Protein AF-A0A1S8BGN6-F1 (afdb_monomer)

InterPro domains:
  IPR013328 6-phosphogluconate dehydrogenase, domain 2 [G3DSA:1.10.1040.10] (36-107)
  IPR051265 HIBADH-related NP60 subfamily [PTHR43580] (2-101)

Solvent-accessible surface area (backbone atoms only — not comparable to full-atom values): 6176 Å² total; per-residue (Å²): 93,51,93,71,20,61,32,75,42,67,44,38,31,54,65,74,59,48,65,67,47,47,72,72,33,48,81,53,33,14,70,43,74,48,78,58,48,61,54,49,63,47,30,58,50,51,51,51,54,52,51,50,53,52,52,55,50,50,51,55,44,51,53,50,38,55,49,22,48,78,72,65,68,31,52,66,58,50,34,54,49,40,27,75,75,68,30,69,71,56,20,56,53,38,50,44,50,57,71,74,34,75,67,63,75,81,61,79,71,79,117

Secondary structure (DSSP, 8-state):
-TTTT-EEEEE-S-HHHHHHHGGGTBTTTEEEEEE--S-THHHHHHHHHHHHHHHHHHHHHHHHHHHHHHHTS-HHHHHHHHHHHH-HHHHHHHHHHHHHTT--TTSTT--

Structure (mmCIF, N/CA/C/O backbone):
data_AF-A0A1S8BGN6-F1
#
_entry.id   AF-A0A1S8BGN6-F1
#
loop_
_atom_site.group_PDB
_atom_site.id
_atom_site.type_symbol
_atom_site.label_atom_id
_atom_site.label_alt_id
_atom_site.label_comp_id
_atom_site.label_asym_id
_atom_site.label_entity_id
_atom_site.label_seq_id
_atom_site.pdbx_PDB_ins_code
_atom_site.Cartn_x
_atom_site.Cartn_y
_atom_site.Cartn_z
_atom_site.occupancy
_atom_site.B_iso_or_equiv
_atom_site.auth_seq_id
_atom_site.auth_comp_id
_atom_site.auth_asym_id
_atom_site.auth_atom_id
_atom_site.pdbx_PDB_model_num
ATOM 1 N N . MET A 1 1 ? -0.197 -12.551 -1.292 1.00 77.81 1 MET A N 1
ATOM 2 C CA . MET A 1 1 ? -0.048 -11.326 -2.116 1.00 77.81 1 MET A CA 1
ATOM 3 C C . MET A 1 1 ? 0.845 -11.548 -3.333 1.00 77.81 1 MET A C 1
ATOM 5 O O . MET A 1 1 ? 0.339 -11.384 -4.432 1.00 77.81 1 MET A O 1
ATOM 9 N N . ALA A 1 2 ? 2.110 -11.964 -3.168 1.00 85.25 2 ALA A N 1
ATOM 10 C CA . ALA A 1 2 ? 3.039 -12.207 -4.286 1.00 85.25 2 ALA A CA 1
ATOM 11 C C . ALA A 1 2 ? 2.588 -13.332 -5.231 1.00 85.25 2 ALA A C 1
ATOM 13 O O . ALA A 1 2 ? 2.350 -13.080 -6.402 1.00 85.25 2 ALA A O 1
ATOM 14 N N . ALA A 1 3 ? 2.345 -14.535 -4.697 1.00 90.44 3 ALA A N 1
ATOM 15 C CA . ALA A 1 3 ? 1.823 -15.667 -5.474 1.00 90.44 3 ALA A CA 1
ATOM 16 C C . ALA A 1 3 ? 0.430 -15.415 -6.088 1.00 90.44 3 ALA A C 1
ATOM 18 O O . ALA A 1 3 ? 0.003 -16.144 -6.970 1.00 90.44 3 ALA A O 1
ATOM 19 N N . ALA A 1 4 ? -0.282 -14.387 -5.614 1.00 90.31 4 ALA A N 1
ATOM 20 C CA . ALA A 1 4 ? -1.580 -13.984 -6.147 1.00 90.31 4 ALA A CA 1
ATOM 21 C C . ALA A 1 4 ? -1.467 -12.893 -7.231 1.00 90.31 4 ALA A C 1
ATOM 23 O O . ALA A 1 4 ? -2.492 -12.351 -7.632 1.00 90.31 4 ALA A O 1
ATOM 24 N N . GLY A 1 5 ? -0.251 -12.500 -7.631 1.00 91.25 5 GLY A N 1
ATOM 25 C CA . GLY A 1 5 ? -0.028 -11.474 -8.651 1.00 91.25 5 GLY A CA 1
ATOM 26 C C . GLY A 1 5 ? -0.426 -10.056 -8.228 1.00 91.25 5 GLY A C 1
ATOM 27 O O . GLY A 1 5 ? -0.652 -9.204 -9.075 1.00 91.25 5 GLY A O 1
ATOM 28 N N . LYS A 1 6 ? -0.579 -9.771 -6.925 1.00 93.12 6 LYS A N 1
ATOM 29 C CA . LYS A 1 6 ? -1.203 -8.515 -6.450 1.00 93.12 6 LYS A CA 1
ATOM 30 C C . LYS A 1 6 ? -0.221 -7.404 -6.069 1.00 93.12 6 LYS A C 1
ATOM 32 O O . LYS A 1 6 ? -0.660 -6.362 -5.584 1.00 93.12 6 LYS A O 1
ATOM 37 N N . LEU A 1 7 ? 1.087 -7.602 -6.231 1.00 94.69 7 LEU A N 1
ATOM 38 C CA . LEU A 1 7 ? 2.075 -6.613 -5.788 1.00 94.69 7 LEU A CA 1
ATOM 39 C C . LEU A 1 7 ? 2.094 -5.371 -6.685 1.00 94.69 7 LEU A C 1
ATOM 41 O O . LEU A 1 7 ? 1.766 -5.429 -7.866 1.00 94.69 7 LEU A O 1
ATOM 45 N N . ILE A 1 8 ? 2.522 -4.244 -6.126 1.00 95.38 8 ILE A N 1
ATOM 46 C CA . ILE A 1 8 ? 2.900 -3.060 -6.901 1.00 95.38 8 ILE A CA 1
ATOM 47 C C . ILE A 1 8 ? 4.420 -2.961 -6.832 1.00 95.38 8 ILE A C 1
ATOM 49 O O . ILE A 1 8 ? 4.984 -2.956 -5.736 1.00 95.38 8 ILE A O 1
ATOM 53 N N . PHE A 1 9 ? 5.077 -2.901 -7.985 1.00 96.56 9 PHE A N 1
ATOM 54 C CA . PHE A 1 9 ? 6.531 -2.804 -8.076 1.00 96.56 9 PHE A CA 1
ATOM 55 C C . PHE A 1 9 ? 6.961 -1.368 -8.362 1.00 96.56 9 PHE A C 1
ATOM 57 O O . PHE A 1 9 ? 6.433 -0.733 -9.265 1.00 96.56 9 PHE A O 1
ATOM 64 N N . ALA A 1 10 ? 7.946 -0.867 -7.621 1.00 97.00 10 ALA A N 1
ATOM 65 C CA . ALA A 1 10 ? 8.607 0.404 -7.898 1.00 97.00 10 ALA A CA 1
ATOM 66 C C . ALA A 1 10 ? 9.909 0.130 -8.656 1.00 97.00 10 ALA A C 1
ATOM 68 O O . ALA A 1 10 ? 10.854 -0.409 -8.077 1.00 97.00 10 ALA A O 1
ATOM 69 N N . MET A 1 11 ? 9.968 0.467 -9.941 1.00 97.38 11 MET A N 1
ATOM 70 C CA . MET A 1 11 ? 11.104 0.132 -10.803 1.00 97.38 11 MET A CA 1
ATOM 71 C C . MET A 1 11 ? 11.822 1.393 -11.278 1.00 97.38 11 MET A C 1
ATOM 73 O O . MET A 1 11 ? 11.185 2.361 -11.680 1.00 97.38 11 MET A O 1
ATOM 77 N N . ALA A 1 12 ? 13.152 1.371 -11.212 1.00 97.81 12 ALA A N 1
ATOM 78 C CA . ALA A 1 12 ? 14.027 2.448 -11.657 1.00 97.81 12 ALA A CA 1
ATOM 79 C C . ALA A 1 12 ? 15.318 1.853 -12.235 1.00 97.81 12 ALA A C 1
ATOM 81 O O . ALA A 1 12 ? 15.829 0.870 -11.694 1.00 97.81 12 ALA A O 1
ATOM 82 N N . GLY A 1 13 ? 15.845 2.439 -13.306 1.00 97.06 13 GLY A N 1
ATOM 83 C CA . GLY A 1 13 ? 17.081 2.018 -13.965 1.00 97.06 13 GLY A CA 1
ATOM 84 C C . GLY A 1 13 ? 17.046 2.167 -15.488 1.00 97.06 13 GLY A C 1
ATOM 85 O O . GLY A 1 13 ? 16.078 2.710 -16.021 1.00 97.06 13 GLY A O 1
ATOM 86 N N . PRO A 1 14 ? 18.083 1.660 -16.185 1.00 97.12 14 PRO A N 1
ATOM 87 C CA . PRO A 1 14 ? 18.207 1.745 -17.635 1.00 97.12 14 PRO A CA 1
ATOM 88 C C . PRO A 1 14 ? 16.967 1.264 -18.381 1.00 97.12 14 PRO A C 1
ATOM 90 O O . PRO A 1 14 ? 16.582 0.100 -18.250 1.00 97.12 14 PRO A O 1
ATOM 93 N N . SER A 1 15 ? 16.386 2.122 -19.221 1.00 95.38 15 SER A N 1
ATOM 94 C CA . SER A 1 15 ? 15.184 1.813 -20.007 1.00 95.38 15 SER A CA 1
ATOM 95 C C . SER A 1 15 ? 15.267 0.484 -20.776 1.00 95.38 15 SER A C 1
ATOM 97 O O . SER A 1 15 ? 14.304 -0.286 -20.708 1.00 95.38 15 SER A O 1
ATOM 99 N N . PRO A 1 16 ? 16.392 0.127 -21.442 1.00 96.06 16 PRO A N 1
ATOM 100 C CA . PRO A 1 16 ? 16.513 -1.172 -22.107 1.00 96.06 16 PRO A CA 1
ATOM 101 C C . PRO A 1 16 ? 16.420 -2.351 -21.131 1.00 96.06 16 PRO A C 1
ATOM 103 O O . PRO A 1 16 ? 15.784 -3.355 -21.434 1.00 96.06 16 PRO A O 1
ATOM 106 N N . ALA A 1 17 ? 17.005 -2.224 -19.937 1.00 95.62 17 ALA A N 1
ATOM 107 C CA . ALA A 1 17 ? 16.941 -3.263 -18.913 1.00 95.62 17 ALA A CA 1
ATOM 108 C C . ALA A 1 17 ? 15.526 -3.379 -18.324 1.00 95.62 17 ALA A C 1
ATOM 110 O O . ALA A 1 17 ? 15.007 -4.483 -18.169 1.00 95.62 17 ALA A O 1
ATOM 111 N N . LEU A 1 18 ? 14.862 -2.249 -18.054 1.00 95.94 18 LEU A N 1
ATOM 112 C CA . LEU A 1 18 ? 13.482 -2.246 -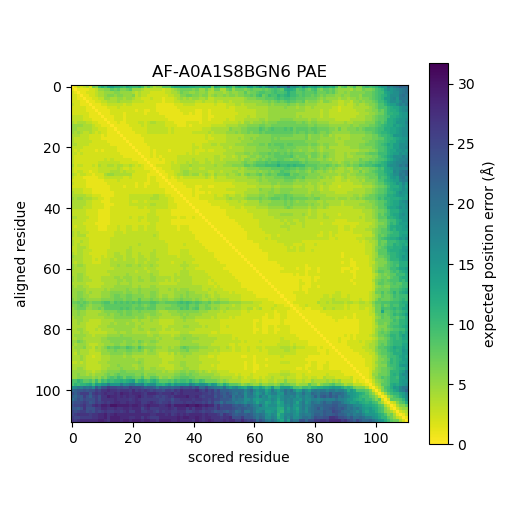17.569 1.00 95.94 18 LEU A CA 1
ATOM 113 C C . LEU A 1 18 ? 12.520 -2.866 -18.588 1.00 95.94 18 LEU A C 1
ATOM 115 O O . LEU A 1 18 ? 11.634 -3.617 -18.189 1.00 95.94 18 LEU A O 1
ATOM 119 N N . ALA A 1 19 ? 12.705 -2.612 -19.886 1.00 95.75 19 ALA A N 1
ATOM 120 C CA . ALA A 1 19 ? 11.889 -3.218 -20.939 1.00 95.75 19 ALA A CA 1
ATOM 121 C C . ALA A 1 19 ? 11.985 -4.753 -20.943 1.00 95.75 19 ALA A C 1
ATOM 123 O O . ALA A 1 19 ? 10.977 -5.425 -21.144 1.00 95.75 19 ALA A O 1
ATOM 124 N N . VAL A 1 20 ? 13.171 -5.300 -20.657 1.00 96.94 20 VAL A N 1
ATOM 125 C CA . VAL A 1 20 ? 13.383 -6.750 -20.538 1.00 96.94 20 VAL A CA 1
ATOM 126 C C . VAL A 1 20 ? 12.747 -7.312 -19.265 1.00 96.94 20 VAL A C 1
ATOM 128 O O . VAL A 1 20 ? 12.188 -8.400 -19.306 1.00 96.94 20 VAL A O 1
ATOM 131 N N . VAL A 1 21 ? 12.804 -6.596 -18.137 1.00 95.56 21 VAL A N 1
ATOM 132 C CA . VAL A 1 21 ? 12.321 -7.110 -16.839 1.00 95.56 21 VAL A CA 1
ATOM 133 C C . VAL A 1 21 ? 10.803 -6.972 -16.664 1.00 95.56 21 VAL A C 1
ATOM 135 O O . VAL A 1 21 ? 10.188 -7.844 -16.053 1.00 95.56 21 VAL A O 1
ATOM 138 N N . LYS A 1 22 ? 10.177 -5.914 -17.203 1.00 95.44 22 LYS A N 1
ATOM 139 C CA . LYS A 1 22 ? 8.733 -5.625 -17.046 1.00 95.44 22 LYS A CA 1
ATOM 140 C C . LYS A 1 22 ? 7.816 -6.842 -17.314 1.00 95.44 22 LYS A C 1
ATOM 142 O O . LYS A 1 22 ? 6.949 -7.087 -16.471 1.00 95.44 22 LYS A O 1
ATOM 147 N N . PRO A 1 23 ? 8.005 -7.639 -18.389 1.00 95.44 23 PRO A N 1
ATOM 148 C CA . PRO A 1 23 ? 7.169 -8.811 -18.679 1.00 95.44 23 PRO A CA 1
ATOM 149 C C . PRO A 1 23 ? 7.276 -9.949 -17.657 1.00 95.44 23 PRO A C 1
ATOM 151 O O . PRO A 1 23 ? 6.355 -10.743 -17.534 1.00 95.44 23 PRO A O 1
ATOM 154 N N . PHE A 1 24 ? 8.381 -10.040 -16.913 1.00 95.06 24 PHE A N 1
ATOM 155 C CA . PHE A 1 24 ? 8.552 -11.056 -15.865 1.00 95.06 24 PHE A CA 1
ATOM 156 C C . PHE A 1 24 ? 7.922 -10.643 -14.528 1.00 95.06 24 PHE A C 1
ATOM 158 O O . PHE A 1 24 ? 7.905 -11.424 -13.577 1.00 95.06 24 PHE A O 1
ATOM 165 N N . VAL A 1 25 ? 7.443 -9.401 -14.434 1.00 94.62 25 VAL A N 1
ATOM 166 C CA . VAL A 1 25 ? 6.879 -8.821 -13.213 1.00 94.62 25 VAL A CA 1
ATOM 167 C C . VAL A 1 25 ? 5.367 -8.680 -13.335 1.00 94.62 25 VAL A C 1
ATOM 169 O O . VAL A 1 25 ? 4.646 -9.180 -12.465 1.00 94.62 25 VAL A O 1
ATOM 172 N N . LEU A 1 26 ? 4.904 -7.997 -14.390 1.00 94.38 26 LEU A N 1
ATOM 173 C CA . LEU A 1 26 ? 3.478 -7.792 -14.654 1.00 94.38 26 LEU A CA 1
ATOM 174 C C . LEU A 1 26 ? 2.793 -9.132 -14.905 1.00 94.38 26 LEU A C 1
ATOM 176 O O . LEU A 1 26 ? 3.331 -9.980 -15.606 1.00 94.38 26 LEU A O 1
ATOM 180 N N . ASP A 1 27 ? 1.633 -9.319 -14.284 1.00 90.00 27 ASP A N 1
ATOM 181 C CA . ASP A 1 27 ? 0.792 -10.519 -14.370 1.00 90.00 27 ASP A CA 1
ATOM 182 C C . ASP A 1 27 ? 1.445 -11.823 -13.866 1.00 90.00 27 ASP A C 1
ATOM 184 O O . ASP A 1 27 ? 0.814 -12.878 -13.877 1.00 90.00 27 ASP A O 1
ATOM 188 N N . VAL A 1 28 ? 2.674 -11.754 -13.337 1.00 94.50 28 VAL A N 1
ATOM 189 C CA . VAL A 1 28 ? 3.357 -12.870 -12.660 1.00 94.50 28 VAL A CA 1
ATOM 190 C C . VAL A 1 28 ? 3.288 -12.689 -11.144 1.00 94.50 28 VAL A C 1
ATOM 192 O O . VAL A 1 28 ? 2.657 -13.466 -10.432 1.00 94.50 28 VAL A O 1
ATOM 195 N N . MET A 1 29 ? 3.929 -11.637 -10.631 1.00 95.12 29 MET A N 1
ATOM 196 C CA . MET A 1 29 ? 3.932 -11.303 -9.198 1.00 95.12 29 MET A CA 1
ATOM 197 C C . MET A 1 29 ? 3.248 -9.966 -8.916 1.00 95.12 29 MET A C 1
ATOM 199 O O . MET A 1 29 ? 2.754 -9.739 -7.805 1.00 95.12 29 MET A O 1
ATOM 203 N N . GLY A 1 30 ? 3.254 -9.065 -9.899 1.00 93.69 30 GLY A N 1
ATOM 204 C CA . GLY A 1 30 ? 2.767 -7.705 -9.772 1.00 93.69 30 GLY A CA 1
ATOM 205 C C . GLY A 1 30 ? 1.532 -7.439 -10.620 1.00 93.69 30 GLY A C 1
ATOM 206 O O . GLY A 1 30 ? 1.460 -7.843 -11.773 1.00 93.69 30 GLY A O 1
ATOM 207 N N . ARG A 1 31 ? 0.605 -6.665 -10.061 1.00 95.94 31 ARG A N 1
ATOM 208 C CA . ARG A 1 31 ? -0.551 -6.114 -10.780 1.00 95.94 31 ARG A CA 1
ATOM 209 C C . ARG A 1 31 ? -0.241 -4.782 -11.459 1.00 95.94 31 ARG A C 1
ATOM 211 O O . ARG A 1 31 ? -1.048 -4.280 -12.227 1.00 95.94 31 ARG A O 1
ATOM 218 N N . SER A 1 32 ? 0.856 -4.129 -11.068 1.00 96.38 32 SER A N 1
ATOM 219 C CA . SER A 1 32 ? 1.219 -2.795 -11.547 1.00 96.38 32 SER A CA 1
ATOM 220 C C . SER A 1 32 ? 2.698 -2.497 -11.304 1.00 96.38 32 SER A C 1
ATOM 222 O O . SER A 1 32 ? 3.299 -3.001 -10.347 1.00 96.38 32 SER A O 1
ATOM 224 N N . ILE A 1 33 ? 3.262 -1.647 -12.162 1.00 96.62 33 ILE A N 1
ATOM 225 C CA . ILE A 1 33 ? 4.613 -1.102 -12.055 1.00 96.62 33 ILE A CA 1
ATOM 226 C C . ILE A 1 33 ? 4.522 0.423 -12.002 1.00 96.62 33 ILE A C 1
ATOM 228 O O . ILE A 1 33 ? 3.923 1.050 -12.872 1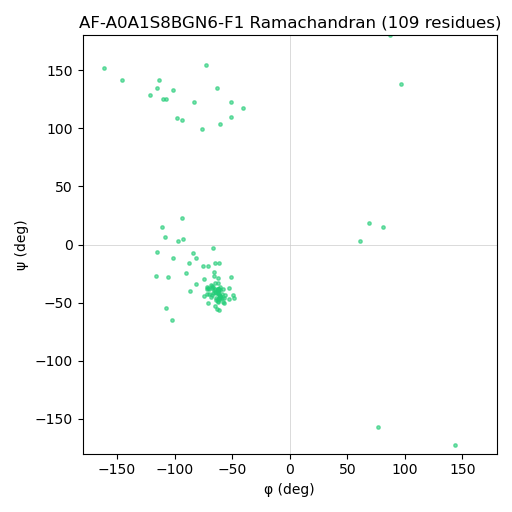.00 96.62 33 ILE A O 1
ATOM 232 N N . ILE A 1 34 ? 5.170 1.008 -11.001 1.00 97.25 34 ILE A N 1
ATOM 233 C CA . ILE A 1 34 ? 5.467 2.433 -10.904 1.00 97.25 34 ILE A CA 1
ATOM 234 C C . ILE A 1 34 ? 6.865 2.627 -11.484 1.00 97.25 34 ILE A C 1
ATOM 236 O O . ILE A 1 34 ? 7.858 2.216 -10.878 1.00 97.25 34 ILE A O 1
ATOM 240 N N . ASP A 1 35 ? 6.930 3.217 -12.672 1.00 95.94 35 ASP A N 1
ATOM 241 C CA . ASP A 1 35 ? 8.186 3.549 -13.338 1.00 95.94 35 ASP A CA 1
ATOM 242 C C . ASP A 1 35 ? 8.722 4.886 -12.808 1.00 95.94 35 ASP A C 1
ATOM 244 O O . ASP A 1 35 ? 8.033 5.906 -12.843 1.00 95.94 35 ASP A O 1
ATOM 248 N N . LEU A 1 36 ? 9.942 4.871 -12.279 1.00 97.19 36 LEU A N 1
ATOM 249 C CA . LEU A 1 36 ? 10.603 6.027 -11.668 1.00 97.19 36 LEU A CA 1
ATOM 250 C C . LEU A 1 36 ? 11.754 6.569 -12.532 1.00 97.19 36 LEU A C 1
ATOM 252 O O . LEU A 1 36 ? 12.462 7.496 -12.114 1.00 97.19 36 LEU A O 1
ATOM 256 N N . GLY A 1 37 ? 11.916 6.029 -13.743 1.00 95.62 37 GLY A N 1
ATOM 257 C CA . GLY A 1 37 ? 12.935 6.416 -14.709 1.00 95.62 37 GLY A CA 1
ATOM 258 C C . GLY A 1 37 ? 14.330 5.880 -14.386 1.00 95.62 37 GLY A C 1
ATOM 259 O O . GLY A 1 37 ? 14.501 4.894 -13.677 1.00 95.62 37 GLY A O 1
ATOM 260 N N . GLU A 1 38 ? 15.341 6.557 -14.923 1.00 96.88 38 GLU A N 1
ATOM 261 C CA . GLU A 1 38 ? 16.722 6.058 -15.015 1.00 96.88 38 GLU A CA 1
ATOM 262 C C . GLU A 1 38 ? 17.504 6.059 -13.685 1.00 96.88 38 GLU A C 1
ATOM 264 O O . GLU A 1 38 ? 18.388 5.226 -13.480 1.00 96.88 38 GLU A O 1
ATOM 269 N N . ASP A 1 39 ? 17.198 6.975 -12.755 1.00 97.12 39 ASP A N 1
ATOM 270 C CA . ASP A 1 39 ? 17.913 7.056 -11.470 1.00 97.12 39 ASP A CA 1
ATOM 271 C C . ASP A 1 39 ? 17.453 5.946 -10.519 1.00 97.12 39 ASP A C 1
ATOM 273 O O . ASP A 1 39 ? 16.441 6.073 -9.822 1.00 97.12 39 ASP A O 1
ATOM 277 N N . VAL A 1 40 ? 18.249 4.877 -10.454 1.00 96.44 40 VAL A N 1
ATOM 278 C CA . VAL A 1 40 ? 18.011 3.687 -9.622 1.00 96.44 40 VAL A CA 1
ATOM 279 C C . VAL A 1 40 ? 17.721 4.008 -8.151 1.00 96.44 40 VAL A C 1
ATOM 281 O O . VAL A 1 40 ? 16.974 3.279 -7.497 1.00 96.44 40 VAL A O 1
ATOM 284 N N . ARG A 1 41 ? 18.239 5.125 -7.617 1.00 97.62 41 ARG A N 1
ATOM 285 C CA . ARG A 1 41 ? 18.032 5.523 -6.213 1.00 97.62 41 ARG A CA 1
ATOM 286 C C . ARG A 1 41 ? 16.573 5.862 -5.918 1.00 97.62 41 ARG A C 1
ATOM 288 O O . ARG A 1 41 ? 16.129 5.690 -4.783 1.00 97.62 41 ARG A O 1
ATOM 295 N N . LYS A 1 42 ? 15.807 6.303 -6.924 1.00 97.88 42 LYS A N 1
ATOM 296 C CA . LYS A 1 42 ? 14.400 6.692 -6.754 1.00 97.88 42 LYS A CA 1
ATOM 297 C C . LYS A 1 42 ? 13.520 5.537 -6.285 1.00 97.88 42 LYS A C 1
ATOM 299 O O . LYS A 1 42 ? 12.606 5.782 -5.505 1.00 97.88 42 LYS A O 1
ATOM 304 N N . SER A 1 43 ? 13.803 4.297 -6.696 1.00 97.62 43 SER A N 1
ATOM 305 C CA . SER A 1 43 ? 13.046 3.126 -6.224 1.00 97.62 43 SER A CA 1
ATOM 306 C C . SER A 1 43 ? 13.186 2.943 -4.709 1.00 97.62 43 SER A C 1
ATOM 308 O O . SER A 1 43 ? 12.183 2.873 -3.995 1.00 97.62 43 SER A O 1
ATOM 310 N N . SER A 1 44 ? 14.418 2.987 -4.193 1.00 97.50 44 SER A N 1
ATOM 311 C CA . SER A 1 44 ? 14.679 2.917 -2.751 1.00 97.50 44 SER A CA 1
ATOM 312 C C . SER A 1 44 ? 14.055 4.089 -1.994 1.00 97.50 44 SER A C 1
ATOM 314 O O . SER A 1 44 ? 13.454 3.882 -0.942 1.00 97.50 44 SER A O 1
ATOM 316 N N . LEU A 1 45 ? 14.142 5.308 -2.539 1.00 98.12 45 LEU A N 1
ATOM 317 C CA . LEU A 1 45 ? 13.520 6.489 -1.935 1.00 98.12 45 LEU A CA 1
ATOM 318 C C . LEU A 1 45 ? 11.999 6.342 -1.841 1.00 98.12 45 LEU A C 1
ATOM 320 O O . LEU A 1 45 ? 11.447 6.551 -0.765 1.00 98.12 45 LEU A O 1
ATOM 324 N N . LEU A 1 46 ? 11.328 5.897 -2.910 1.00 97.88 46 LEU A N 1
ATOM 325 C CA . LEU A 1 46 ? 9.886 5.647 -2.872 1.00 97.88 46 LEU A CA 1
ATOM 326 C C . LEU A 1 46 ? 9.533 4.579 -1.830 1.00 97.88 46 LEU A C 1
ATOM 328 O O . LEU A 1 46 ? 8.537 4.716 -1.119 1.00 97.88 46 LEU A O 1
ATOM 332 N N . LYS A 1 47 ? 10.349 3.526 -1.699 1.00 96.19 47 LYS A N 1
ATOM 333 C CA . LYS A 1 47 ? 10.121 2.493 -0.684 1.00 96.19 47 LYS A CA 1
ATOM 334 C C . LYS A 1 47 ? 10.235 3.049 0.737 1.00 96.19 47 LYS A C 1
ATOM 336 O O . LYS A 1 47 ? 9.410 2.704 1.583 1.00 96.19 47 LYS A O 1
ATOM 341 N N . ILE A 1 48 ? 11.217 3.913 0.992 1.00 98.00 48 ILE A N 1
ATOM 342 C CA . ILE A 1 48 ? 11.361 4.607 2.277 1.00 98.00 48 ILE A CA 1
ATOM 343 C C . ILE A 1 48 ? 10.138 5.494 2.526 1.00 98.00 48 ILE A C 1
ATOM 345 O O . ILE A 1 48 ? 9.517 5.366 3.577 1.00 98.00 48 ILE A O 1
ATOM 349 N N . SER A 1 49 ? 9.730 6.313 1.551 1.00 97.94 49 SER A N 1
ATOM 350 C CA . SER A 1 49 ? 8.530 7.155 1.656 1.00 97.94 49 SER A CA 1
ATOM 351 C C . SER A 1 49 ? 7.273 6.339 1.964 1.00 97.94 49 SER A C 1
ATOM 353 O O . SER A 1 49 ? 6.502 6.707 2.844 1.00 97.94 49 SER A O 1
ATOM 355 N N . GLY A 1 50 ? 7.085 5.194 1.303 1.00 96.19 50 GLY A N 1
ATOM 356 C CA . GLY A 1 50 ? 5.969 4.294 1.588 1.00 96.19 50 GLY A CA 1
ATOM 357 C C . GLY A 1 50 ? 6.005 3.733 3.011 1.00 96.19 50 GLY A C 1
ATOM 358 O O . GLY A 1 50 ? 4.970 3.663 3.664 1.00 96.19 50 GLY A O 1
ATOM 359 N N . ASN A 1 51 ? 7.183 3.369 3.524 1.00 95.88 51 ASN A N 1
ATOM 360 C CA . ASN A 1 51 ? 7.314 2.892 4.902 1.00 95.88 51 ASN A CA 1
ATOM 361 C C . ASN A 1 51 ? 7.059 4.005 5.932 1.00 95.88 51 ASN A C 1
ATOM 363 O O . ASN A 1 51 ? 6.476 3.717 6.972 1.00 95.88 51 ASN A O 1
ATOM 367 N N . ILE A 1 52 ? 7.443 5.254 5.639 1.00 98.00 52 ILE A N 1
ATOM 368 C CA . ILE A 1 52 ? 7.095 6.414 6.475 1.00 98.00 52 ILE A CA 1
ATOM 369 C C . ILE A 1 52 ? 5.572 6.525 6.587 1.00 98.00 52 ILE A C 1
ATOM 371 O O . ILE A 1 52 ? 5.056 6.569 7.697 1.00 98.00 52 ILE A O 1
ATOM 375 N N . LEU A 1 53 ? 4.850 6.470 5.459 1.00 96.69 53 LEU A N 1
ATOM 376 C CA . LEU A 1 53 ? 3.383 6.517 5.463 1.00 96.69 53 LEU A CA 1
ATOM 377 C C . LEU A 1 53 ? 2.771 5.397 6.308 1.00 96.69 53 LEU A C 1
ATOM 379 O O . LEU A 1 53 ? 1.879 5.656 7.107 1.00 96.69 53 LEU A O 1
ATOM 383 N N . VAL A 1 54 ? 3.256 4.160 6.163 1.00 94.69 54 VAL A N 1
ATOM 384 C CA . VAL A 1 54 ? 2.756 3.021 6.953 1.00 94.69 54 VAL A CA 1
ATOM 385 C C . VAL A 1 54 ? 2.938 3.263 8.451 1.00 94.69 54 VAL A C 1
ATOM 387 O O . VAL A 1 54 ? 1.999 3.043 9.209 1.00 94.69 54 VAL A O 1
ATOM 390 N N . ILE A 1 55 ? 4.113 3.733 8.879 1.00 95.12 55 ILE A N 1
ATOM 391 C CA . ILE A 1 55 ? 4.392 4.005 10.295 1.00 95.12 55 ILE A CA 1
ATOM 392 C C . ILE A 1 55 ? 3.487 5.127 10.813 1.00 95.12 55 ILE A C 1
ATOM 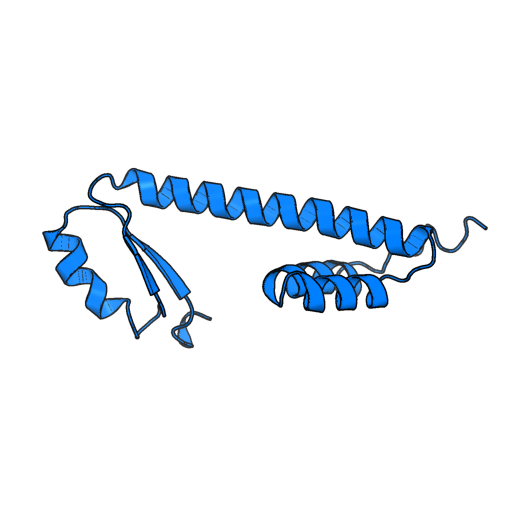394 O O . ILE A 1 55 ? 2.840 4.947 11.841 1.00 95.12 55 ILE A O 1
ATOM 398 N N . SER A 1 56 ? 3.373 6.235 10.076 1.00 97.25 56 SER A N 1
ATOM 399 C CA . SER A 1 56 ? 2.508 7.356 10.459 1.00 97.25 56 SER A CA 1
ATOM 400 C C . SER A 1 56 ? 1.032 6.959 10.539 1.00 97.25 56 SER A C 1
ATOM 402 O O . SER A 1 56 ? 0.328 7.393 11.446 1.00 97.25 56 SER A O 1
ATOM 404 N N . PHE A 1 57 ? 0.549 6.102 9.632 1.00 95.88 57 PHE A N 1
ATOM 405 C CA . PHE A 1 57 ? -0.816 5.579 9.719 1.00 95.88 57 PHE A CA 1
ATOM 406 C C . PHE A 1 57 ? -1.009 4.680 10.935 1.00 95.88 57 PHE A C 1
ATOM 408 O O . PHE A 1 57 ? -2.034 4.770 11.602 1.00 95.88 57 PHE A O 1
ATOM 415 N N . MET A 1 58 ? -0.041 3.819 11.243 1.00 93.69 58 MET A N 1
ATOM 416 C CA . MET A 1 58 ? -0.127 2.972 12.430 1.00 93.69 58 MET A CA 1
ATOM 417 C C . MET A 1 58 ? -0.176 3.798 13.720 1.00 93.69 58 MET A C 1
ATOM 419 O O . MET A 1 58 ? -0.945 3.454 14.611 1.00 93.69 58 MET A O 1
ATOM 423 N N . GLU A 1 59 ? 0.596 4.881 13.804 1.00 95.25 59 GLU A N 1
ATOM 424 C CA . GLU A 1 59 ? 0.601 5.806 14.942 1.00 95.25 59 GLU A CA 1
ATOM 425 C C . GLU A 1 59 ? -0.770 6.468 15.145 1.00 95.25 59 GLU A C 1
ATOM 427 O O . GLU A 1 59 ? -1.396 6.275 16.186 1.00 95.25 59 GLU A O 1
ATOM 432 N N . VAL A 1 60 ? -1.303 7.148 14.122 1.00 96.19 60 VAL A N 1
ATOM 433 C CA . VAL A 1 60 ? -2.598 7.846 14.242 1.00 96.19 60 VAL A CA 1
ATOM 434 C C . VAL A 1 60 ? -3.771 6.887 14.474 1.00 96.19 60 VAL A C 1
ATOM 436 O O . VAL A 1 60 ? -4.721 7.218 15.186 1.00 96.19 60 VAL A O 1
ATOM 439 N N . ILE A 1 61 ? -3.722 5.676 13.906 1.00 95.56 61 ILE A N 1
ATOM 440 C CA . ILE A 1 61 ? -4.742 4.648 14.148 1.00 95.56 61 ILE A CA 1
ATOM 441 C C . ILE A 1 61 ? -4.677 4.173 15.600 1.00 95.56 61 ILE A C 1
ATOM 443 O O . ILE A 1 61 ? -5.723 4.039 16.231 1.00 95.56 61 ILE A O 1
ATOM 447 N N . ALA A 1 62 ? -3.479 3.948 16.146 1.00 93.56 62 ALA A N 1
ATOM 448 C CA . ALA A 1 62 ? -3.325 3.546 17.540 1.00 93.56 62 ALA A CA 1
ATOM 449 C C . ALA A 1 62 ? -3.887 4.608 18.498 1.00 93.56 62 ALA A C 1
ATOM 451 O O . ALA A 1 62 ? -4.646 4.271 19.406 1.00 93.56 62 ALA A O 1
ATOM 452 N N . GLU A 1 63 ? -3.584 5.888 18.263 1.00 93.88 63 GLU A N 1
ATOM 453 C CA . GLU A 1 63 ? -4.137 6.998 19.049 1.00 93.88 63 GLU A CA 1
ATOM 454 C C . GLU A 1 63 ? -5.663 7.072 18.945 1.00 93.88 63 GLU A C 1
ATOM 456 O O . GLU A 1 63 ? -6.349 7.223 19.956 1.00 93.88 63 GLU A O 1
ATOM 461 N N . SER A 1 64 ? -6.205 6.900 17.736 1.00 94.75 64 SER A N 1
ATOM 462 C CA . SER A 1 64 ? -7.653 6.898 17.497 1.00 94.75 64 SER A CA 1
ATOM 463 C C . SER A 1 64 ? -8.353 5.753 18.232 1.00 94.75 64 SER A C 1
ATOM 465 O O . SER A 1 64 ? -9.443 5.943 18.769 1.00 94.75 64 SER A O 1
ATOM 467 N N . GLN A 1 65 ? -7.723 4.578 18.294 1.00 93.62 65 GLN A N 1
ATOM 468 C CA . GLN A 1 65 ? -8.253 3.415 19.003 1.00 93.62 65 GLN A CA 1
ATOM 469 C C . GLN A 1 65 ? -8.261 3.619 20.523 1.00 93.62 65 GLN A C 1
ATOM 471 O O . GLN A 1 65 ? -9.285 3.397 21.168 1.00 93.62 65 GLN A O 1
ATOM 476 N N . VAL A 1 66 ? -7.169 4.138 21.092 1.00 92.38 66 VAL A N 1
ATOM 477 C CA . VAL A 1 66 ? -7.117 4.495 22.522 1.00 92.38 66 VAL A CA 1
ATOM 478 C C . VAL A 1 66 ? -8.139 5.586 22.849 1.00 92.38 66 VAL A C 1
ATOM 480 O O . VAL A 1 66 ? -8.846 5.505 23.853 1.00 92.38 66 VAL A O 1
ATOM 483 N N . PHE A 1 67 ? -8.276 6.593 21.985 1.00 94.00 67 PHE A N 1
ATOM 484 C CA . PHE A 1 67 ? -9.286 7.636 22.142 1.00 94.00 67 PHE A CA 1
ATOM 485 C C . PHE A 1 67 ? -10.710 7.063 22.127 1.00 94.00 67 PHE A C 1
ATOM 487 O O . PHE A 1 67 ? -11.529 7.424 22.975 1.00 94.00 67 PHE A O 1
ATOM 494 N N . ALA A 1 68 ? -11.008 6.147 21.202 1.00 94.06 68 ALA A N 1
ATOM 495 C CA . ALA A 1 68 ? -12.309 5.491 21.111 1.00 94.06 68 ALA A CA 1
ATOM 496 C C . ALA A 1 68 ? -12.638 4.665 22.363 1.00 94.06 68 ALA A C 1
ATOM 498 O O . ALA A 1 68 ? -13.785 4.664 22.814 1.00 94.06 68 ALA A O 1
ATOM 499 N N . GLU A 1 69 ? -11.642 3.996 22.945 1.00 88.62 69 GLU A N 1
ATOM 500 C CA . GLU A 1 69 ? -11.782 3.250 24.196 1.00 88.62 69 GLU A CA 1
ATOM 501 C C . GLU A 1 69 ? -12.098 4.182 25.375 1.00 88.62 69 GLU A C 1
ATOM 503 O O . GLU A 1 69 ? -13.106 4.001 26.060 1.00 88.62 69 GLU A O 1
ATOM 508 N N . VAL A 1 70 ? -11.292 5.229 25.574 1.00 90.50 70 VAL A N 1
ATOM 509 C CA . VAL A 1 70 ? -11.427 6.147 26.720 1.00 90.50 70 VAL A CA 1
ATOM 510 C C . VAL A 1 70 ? -12.727 6.956 26.664 1.00 90.50 70 VAL A C 1
ATOM 512 O O . VAL A 1 70 ? -13.355 7.209 27.694 1.00 90.50 70 VAL A O 1
ATOM 515 N N . THR A 1 71 ? -13.164 7.351 25.468 1.00 94.44 71 THR A N 1
ATOM 516 C CA . THR A 1 71 ? -14.414 8.108 25.279 1.00 94.44 71 THR A CA 1
ATOM 517 C C . THR A 1 71 ? -15.667 7.232 25.274 1.00 94.44 71 THR A C 1
ATOM 519 O O . THR A 1 71 ? -16.775 7.758 25.382 1.00 94.44 71 THR A O 1
ATOM 522 N N . GLY A 1 72 ? -15.517 5.906 25.203 1.00 91.94 72 GLY A N 1
ATOM 523 C CA . GLY A 1 72 ? -16.629 4.956 25.171 1.00 91.94 72 GLY A CA 1
ATOM 524 C C . GLY A 1 72 ? -17.284 4.771 23.798 1.00 91.94 72 GLY A C 1
ATOM 525 O O . GLY A 1 72 ? -18.377 4.215 23.734 1.00 91.94 72 GLY A O 1
ATOM 526 N N . ILE A 1 73 ? -16.640 5.208 22.709 1.00 94.12 73 ILE A N 1
ATOM 527 C CA . ILE A 1 73 ? -17.064 4.908 21.327 1.00 94.12 73 ILE A CA 1
ATOM 528 C C . ILE A 1 73 ? -16.920 3.407 21.042 1.00 94.12 73 ILE A C 1
ATOM 530 O O . ILE A 1 73 ? -17.785 2.815 20.401 1.00 94.12 73 ILE A O 1
ATOM 534 N N . GLY A 1 74 ? -15.843 2.804 21.557 1.00 90.50 74 GLY A N 1
ATOM 535 C CA . GLY A 1 74 ? -15.513 1.394 21.380 1.00 90.50 74 GLY A CA 1
ATOM 536 C C . GLY A 1 74 ? -14.523 1.137 20.240 1.00 90.50 74 GLY A C 1
ATOM 537 O O . GLY A 1 74 ? -14.623 1.704 19.150 1.00 90.50 74 GLY A O 1
ATOM 538 N N . CYS A 1 75 ? -13.565 0.242 20.507 1.00 91.25 75 CYS A N 1
ATOM 539 C CA . CYS A 1 75 ? -12.493 -0.135 19.579 1.00 91.25 75 CYS A CA 1
ATOM 540 C C . CYS A 1 75 ? -13.050 -0.693 18.235 1.00 91.25 75 CYS A C 1
ATOM 542 O O . CYS A 1 75 ? -12.548 -0.378 17.154 1.00 91.25 75 CYS A O 1
ATOM 544 N N . ALA A 1 76 ? -14.143 -1.470 18.286 1.00 92.9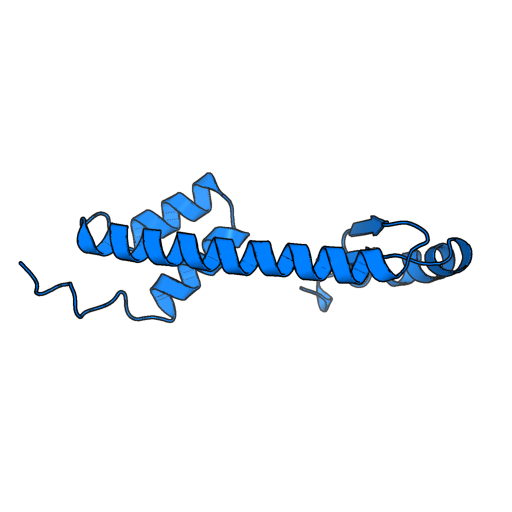4 76 ALA A N 1
ATOM 545 C CA . ALA A 1 76 ? -14.760 -2.093 17.107 1.00 92.94 76 ALA A CA 1
ATOM 546 C C . ALA A 1 76 ? -15.486 -1.084 16.199 1.00 92.94 76 ALA A C 1
ATOM 548 O O . ALA A 1 76 ? -15.344 -1.132 14.981 1.00 92.94 76 ALA A O 1
ATOM 549 N N . GLN A 1 77 ? -16.226 -0.139 16.784 1.00 94.94 77 GLN A N 1
ATOM 550 C CA . GLN A 1 77 ? -16.913 0.923 16.043 1.00 94.94 77 GLN A CA 1
ATOM 551 C C . GLN A 1 77 ? -15.905 1.843 15.347 1.00 94.94 77 GLN A C 1
ATOM 553 O O . GLN A 1 77 ? -16.124 2.270 14.214 1.00 94.94 77 GLN A O 1
ATOM 558 N N . MET A 1 78 ? -14.778 2.125 16.011 1.00 95.81 78 MET A N 1
ATOM 559 C CA . MET A 1 78 ? -13.682 2.883 15.411 1.00 95.81 78 MET A CA 1
ATOM 560 C C . MET A 1 78 ? -13.036 2.126 14.242 1.00 95.81 78 MET A C 1
ATOM 562 O O . MET A 1 78 ? -12.761 2.726 13.206 1.00 95.81 78 MET A O 1
ATOM 566 N N . GLU A 1 79 ? -12.832 0.812 14.364 1.00 95.19 79 GLU A N 1
ATOM 567 C CA . GLU A 1 79 ? -12.316 -0.012 13.264 1.00 95.19 79 GLU A CA 1
ATOM 568 C C . GLU A 1 79 ? -13.257 -0.017 12.053 1.00 95.19 79 GLU A C 1
ATOM 570 O O . GLU A 1 79 ? -12.806 0.234 10.934 1.00 95.19 79 GLU A O 1
ATOM 575 N N . GLU A 1 80 ? -14.558 -0.221 12.277 1.00 96.06 80 GLU A N 1
ATOM 576 C CA . GLU A 1 80 ? -15.577 -0.182 11.223 1.00 96.06 80 GLU A CA 1
ATOM 577 C C . GLU A 1 80 ? -15.593 1.179 10.509 1.00 96.06 80 GLU A C 1
ATOM 579 O O . GLU A 1 80 ? -15.649 1.253 9.278 1.00 96.06 80 GLU A O 1
ATOM 584 N N . PHE A 1 81 ? -15.490 2.275 11.269 1.00 96.88 81 PHE A N 1
ATOM 585 C CA . PHE A 1 81 ? -15.369 3.617 10.705 1.00 96.88 81 PHE A CA 1
ATOM 586 C C . PHE A 1 81 ? -14.113 3.762 9.831 1.00 96.88 81 PHE A C 1
ATOM 588 O O . PHE A 1 81 ? -14.204 4.256 8.704 1.00 96.88 81 PHE A O 1
ATOM 595 N N . ILE A 1 82 ? -12.950 3.309 10.315 1.00 96.56 82 ILE A N 1
ATOM 596 C CA . ILE A 1 82 ? -11.684 3.383 9.573 1.00 96.56 82 ILE A CA 1
ATOM 597 C C . ILE A 1 82 ? -11.775 2.592 8.264 1.00 96.56 82 ILE A C 1
ATOM 599 O O . ILE A 1 82 ? -11.354 3.095 7.218 1.00 96.56 82 ILE A O 1
ATOM 603 N N . GLY A 1 83 ? -12.344 1.385 8.302 1.00 96.50 83 GLY A N 1
ATOM 604 C CA . GLY A 1 83 ? -12.508 0.549 7.116 1.00 96.50 83 GLY A CA 1
ATOM 605 C C . GLY A 1 83 ? -13.429 1.164 6.073 1.00 96.50 83 GLY A C 1
ATOM 606 O O . GLY A 1 83 ? -13.051 1.259 4.904 1.00 96.50 83 GLY A O 1
ATOM 607 N N . ASN A 1 84 ? -14.584 1.680 6.493 1.00 97.31 84 ASN A N 1
ATOM 608 C CA . ASN A 1 84 ? -15.537 2.311 5.581 1.00 97.31 84 ASN A CA 1
ATOM 609 C C . ASN A 1 84 ? -15.012 3.625 4.976 1.00 97.31 84 ASN A C 1
ATOM 611 O O . ASN A 1 84 ? -15.267 3.902 3.804 1.00 97.31 84 ASN A O 1
ATOM 615 N N . MET A 1 85 ? -14.279 4.435 5.749 1.00 97.50 85 MET A N 1
ATOM 616 C CA . MET A 1 85 ? -13.829 5.761 5.308 1.00 97.50 85 MET A CA 1
ATOM 617 C C . MET A 1 85 ? -12.507 5.728 4.529 1.00 97.50 85 MET A C 1
ATOM 619 O O . MET A 1 85 ? -12.349 6.453 3.546 1.00 97.50 85 MET A O 1
ATOM 623 N N . PHE A 1 86 ? -11.543 4.906 4.956 1.00 95.62 86 PHE A N 1
ATOM 624 C CA . PHE A 1 86 ? -10.177 4.905 4.410 1.00 95.62 86 PHE A CA 1
ATOM 625 C C . PHE A 1 86 ? -9.795 3.610 3.686 1.00 95.62 86 PHE A C 1
ATOM 627 O O . PHE A 1 86 ? -8.742 3.537 3.042 1.00 95.62 86 PHE A O 1
ATOM 634 N N . GLY A 1 87 ? -10.657 2.598 3.746 1.00 95.69 87 GLY A N 1
ATOM 635 C CA . GLY A 1 87 ? -10.508 1.355 3.014 1.00 95.69 87 GLY A CA 1
ATOM 636 C C . GLY A 1 87 ? -9.664 0.289 3.723 1.00 95.69 87 GLY A C 1
ATOM 637 O O . GLY A 1 87 ? -9.097 0.497 4.801 1.00 95.69 87 GLY A O 1
ATOM 638 N N . PRO A 1 88 ? -9.512 -0.875 3.067 1.00 94.12 88 PRO A N 1
ATOM 639 C CA . PRO A 1 88 ? -9.109 -2.122 3.720 1.00 94.12 88 PRO A CA 1
ATOM 640 C C . PRO A 1 88 ? -7.649 -2.149 4.185 1.00 94.12 88 PRO A C 1
ATOM 642 O O . PRO A 1 88 ? -7.262 -2.981 5.002 1.00 94.12 88 PRO A O 1
ATOM 645 N N . VAL A 1 89 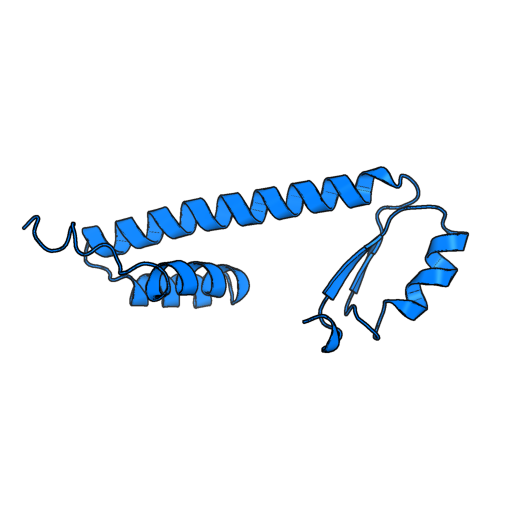? -6.795 -1.264 3.658 1.00 92.94 89 VAL A N 1
ATOM 646 C CA . VAL A 1 89 ? -5.389 -1.195 4.085 1.00 92.94 89 VAL A CA 1
ATOM 647 C C . VAL A 1 89 ? -5.300 -0.630 5.498 1.00 92.94 89 VAL A C 1
ATOM 649 O O . VAL A 1 89 ? -4.661 -1.245 6.350 1.00 92.94 89 VAL A O 1
ATOM 652 N N . LEU A 1 90 ? -5.958 0.503 5.757 1.00 95.38 90 LEU A N 1
ATOM 653 C CA . LEU A 1 90 ? -5.947 1.130 7.078 1.00 95.38 90 LEU A CA 1
ATOM 654 C C . LEU A 1 90 ? -6.782 0.319 8.074 1.00 95.38 90 LEU A C 1
ATOM 656 O O . LEU A 1 90 ? -6.350 0.135 9.210 1.00 95.38 90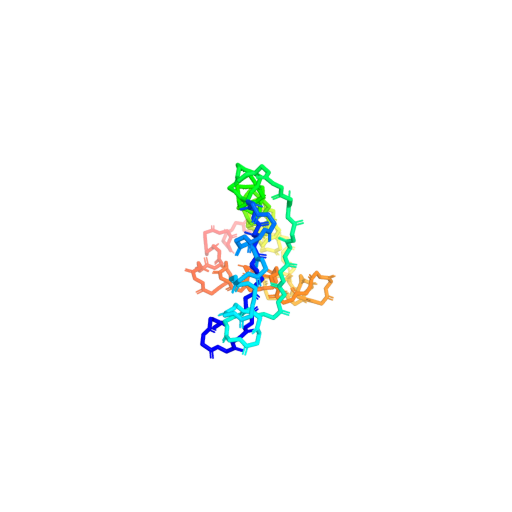 LEU A O 1
ATOM 660 N N . GLU A 1 91 ? -7.895 -0.264 7.624 1.00 95.38 91 GLU A N 1
ATOM 661 C CA . GLU A 1 91 ? -8.669 -1.239 8.401 1.00 95.38 91 GLU A CA 1
ATOM 662 C C . GLU A 1 91 ? -7.787 -2.383 8.909 1.00 95.38 91 GLU A C 1
ATOM 664 O O . GLU A 1 91 ? -7.781 -2.685 10.095 1.00 95.38 91 GLU A O 1
ATOM 669 N N . SER A 1 92 ? -6.949 -2.965 8.041 1.00 93.69 92 SER A N 1
ATOM 670 C CA . SER A 1 92 ? -6.072 -4.072 8.436 1.00 93.69 92 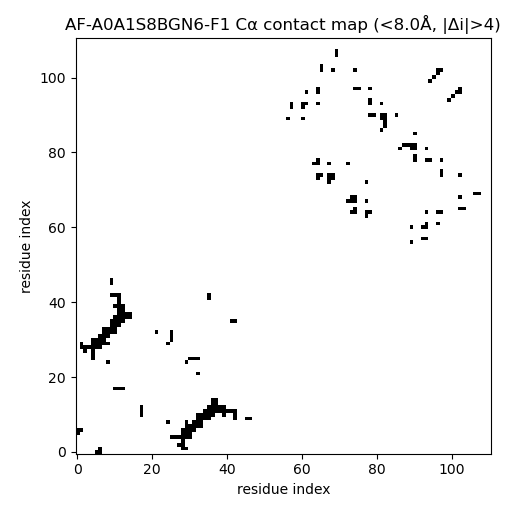SER A CA 1
ATOM 671 C C . SER A 1 92 ? -5.053 -3.689 9.515 1.00 93.69 92 SER A C 1
ATOM 673 O O . SER A 1 92 ? -4.640 -4.542 10.302 1.00 93.69 92 SER A O 1
ATOM 675 N N . TYR A 1 93 ? -4.635 -2.420 9.576 1.00 93.88 93 TYR A N 1
ATOM 676 C CA . TYR A 1 93 ? -3.786 -1.925 10.659 1.00 93.88 93 TYR A CA 1
ATOM 677 C C . TYR A 1 93 ? -4.589 -1.755 11.946 1.00 93.88 93 TYR A C 1
ATOM 679 O O . TYR A 1 93 ? -4.139 -2.213 12.993 1.00 93.88 93 TYR A O 1
ATOM 687 N N . SER A 1 94 ? -5.790 -1.185 11.852 1.00 93.19 94 SER A N 1
ATOM 688 C CA . SER A 1 94 ? -6.726 -1.061 12.972 1.00 93.19 94 SER A CA 1
ATOM 689 C C . SER A 1 94 ? -7.064 -2.417 13.595 1.00 93.19 94 SER A C 1
ATOM 691 O O . SER A 1 94 ? -6.855 -2.603 14.791 1.00 93.19 94 SER A O 1
ATOM 693 N N . HIS A 1 95 ? -7.446 -3.400 12.778 1.00 93.25 95 HIS A N 1
ATOM 694 C CA . HIS A 1 95 ? -7.732 -4.773 13.198 1.00 93.25 95 HIS A CA 1
ATOM 695 C C . HIS A 1 95 ? -6.582 -5.383 14.005 1.00 93.25 95 HIS A C 1
ATOM 697 O O . HIS A 1 95 ? -6.782 -6.112 14.977 1.00 93.25 95 HIS A O 1
ATOM 703 N N . ARG A 1 96 ? -5.328 -5.090 13.638 1.00 88.50 96 ARG A N 1
ATOM 704 C CA . ARG A 1 96 ? -4.172 -5.564 14.410 1.00 88.50 96 ARG A CA 1
ATOM 705 C C . ARG A 1 96 ? -4.093 -4.908 15.784 1.00 88.50 96 ARG A C 1
ATOM 707 O O . ARG A 1 96 ? -3.715 -5.597 16.719 1.00 88.50 96 ARG A O 1
ATOM 714 N N . PHE A 1 97 ? -4.452 -3.639 15.934 1.00 85.75 97 PHE A N 1
ATOM 715 C CA . PHE A 1 97 ? -4.496 -3.005 17.253 1.00 85.75 97 PHE A CA 1
ATOM 716 C C . PHE A 1 97 ? -5.635 -3.541 18.117 1.00 85.75 97 PHE A C 1
ATOM 718 O O . PHE A 1 97 ? -5.416 -3.758 19.301 1.00 85.75 97 PHE A O 1
ATOM 725 N N . VAL A 1 98 ? -6.798 -3.820 17.527 1.00 82.12 98 VAL A N 1
ATOM 726 C CA . VAL A 1 98 ? -7.963 -4.353 18.251 1.00 82.12 98 VAL A CA 1
ATOM 727 C C . VAL A 1 98 ? -7.758 -5.809 18.686 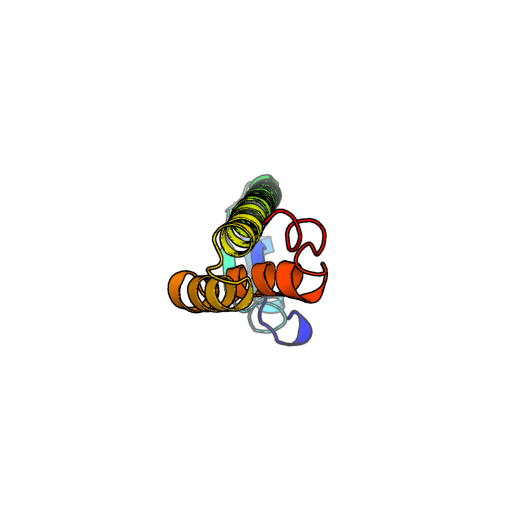1.00 82.12 98 VAL A C 1
ATOM 729 O O . VAL A 1 98 ? -8.173 -6.189 19.780 1.00 82.12 98 VAL A O 1
ATOM 732 N N . HIS A 1 99 ? -7.108 -6.630 17.852 1.00 75.94 99 HIS A N 1
ATOM 733 C CA . HIS A 1 99 ? -6.994 -8.076 18.084 1.00 75.94 99 HIS A CA 1
ATOM 734 C C . HIS A 1 99 ? -5.616 -8.562 18.556 1.00 75.94 99 HIS A C 1
ATOM 736 O O . HIS A 1 99 ? -5.545 -9.601 19.212 1.00 75.94 99 HIS A O 1
ATOM 742 N N . ALA A 1 100 ? -4.516 -7.877 18.218 1.00 64.19 100 ALA A N 1
ATOM 743 C CA . ALA A 1 100 ? -3.172 -8.274 18.664 1.00 64.19 100 ALA A CA 1
ATOM 744 C C . ALA A 1 100 ? -2.781 -7.633 20.004 1.00 64.19 100 ALA A C 1
ATOM 746 O O . ALA A 1 100 ? -1.962 -8.194 20.732 1.00 64.19 100 ALA A O 1
ATOM 747 N N . SER A 1 101 ? -3.390 -6.498 20.341 1.00 54.12 101 SER A N 1
ATOM 748 C CA . SER A 1 101 ? -3.311 -5.873 21.655 1.00 54.12 101 SER A CA 1
ATOM 749 C C . SER A 1 101 ? -4.682 -6.032 22.294 1.00 54.12 101 SER A C 1
ATOM 751 O O . SER A 1 101 ? -5.683 -5.657 21.699 1.00 54.12 101 SER A O 1
ATOM 753 N N . HIS A 1 102 ? -4.763 -6.601 23.493 1.00 50.97 102 HIS A N 1
ATOM 754 C CA . HIS A 1 102 ? -5.951 -6.432 24.330 1.00 50.97 102 HIS A CA 1
ATOM 755 C C . HIS A 1 102 ? -6.227 -4.912 24.385 1.00 50.97 102 HIS A C 1
ATOM 757 O O . HIS A 1 102 ? -5.384 -4.210 24.944 1.00 50.97 102 HIS A O 1
ATOM 763 N N . CYS A 1 103 ? -7.304 -4.409 23.750 1.00 50.19 103 CYS A N 1
ATOM 764 C CA . CYS A 1 103 ? -7.815 -3.029 23.923 1.00 50.19 103 CYS A CA 1
ATOM 765 C C . CYS A 1 103 ? -7.688 -2.727 25.432 1.00 50.19 103 CYS A C 1
ATOM 767 O O . CYS A 1 103 ? -8.078 -3.575 26.244 1.00 50.19 103 CYS A O 1
ATOM 769 N N . PHE A 1 104 ? -6.875 -1.719 25.773 1.00 54.56 104 PHE A N 1
ATOM 770 C CA . PHE A 1 104 ? -6.024 -1.710 26.966 1.00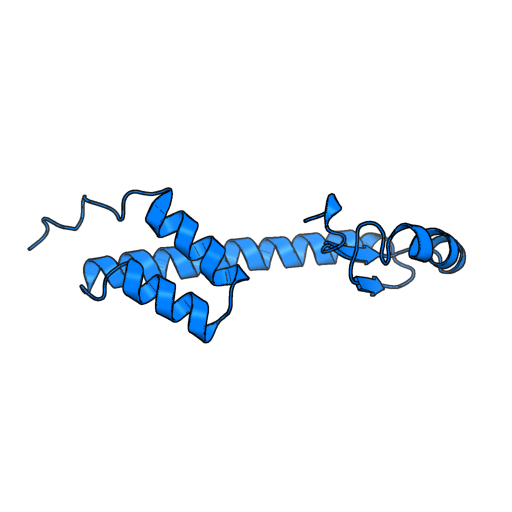 54.56 104 PHE A CA 1
ATOM 771 C C . PHE A 1 104 ? -6.880 -1.830 28.237 1.00 54.56 104 PHE A C 1
ATOM 773 O O . PHE A 1 104 ? -7.387 -0.822 28.733 1.00 54.56 104 PHE A O 1
ATOM 780 N N . PRO A 1 105 ? -6.946 -3.012 28.892 1.00 52.41 105 PRO A N 1
ATOM 781 C CA . PRO A 1 105 ? -7.856 -3.229 30.021 1.00 52.41 105 PRO A CA 1
ATOM 782 C C . PRO A 1 105 ? -7.498 -2.384 31.257 1.00 52.41 105 PRO A C 1
ATOM 784 O O . PRO A 1 105 ? -8.204 -2.406 32.263 1.00 52.41 105 PRO A O 1
ATOM 787 N N . GLN A 1 106 ? -6.399 -1.627 31.196 1.00 48.78 106 GLN A N 1
ATOM 788 C CA . GLN A 1 106 ? -5.930 -0.732 32.247 1.00 48.78 106 GLN A CA 1
ATOM 789 C C . GLN A 1 106 ? -6.747 0.568 32.350 1.00 48.78 106 GLN A C 1
ATOM 791 O O . GLN A 1 106 ? -6.726 1.183 33.413 1.00 48.78 106 GLN A O 1
ATOM 796 N N . TYR A 1 107 ? -7.513 0.964 31.322 1.00 47.19 107 TYR A N 1
ATOM 797 C CA . TYR A 1 107 ? -8.340 2.185 31.367 1.00 47.19 107 TYR A CA 1
ATOM 798 C C . TYR A 1 107 ? -9.833 1.934 31.622 1.00 47.19 107 TYR A C 1
ATOM 800 O O . TYR A 1 107 ? -10.556 2.862 31.980 1.00 47.19 107 TYR A O 1
ATOM 808 N N . ALA A 1 108 ? -10.293 0.682 31.541 1.00 49.88 108 ALA A N 1
ATOM 809 C CA . ALA A 1 108 ? -11.686 0.313 31.811 1.00 49.88 108 ALA A CA 1
ATOM 810 C C . ALA A 1 108 ? -12.127 0.544 33.276 1.00 49.88 108 ALA A C 1
ATOM 812 O O . ALA A 1 108 ? -13.323 0.591 33.548 1.00 49.88 108 ALA A O 1
ATOM 813 N N . ASN A 1 109 ? -11.181 0.723 34.210 1.00 45.62 109 ASN A N 1
ATOM 814 C CA . ASN A 1 109 ? -11.440 0.884 35.650 1.00 45.62 109 ASN A CA 1
ATOM 815 C C . ASN A 1 109 ? -11.154 2.301 36.193 1.00 45.62 109 ASN A C 1
ATOM 817 O O . ASN A 1 109 ? -11.037 2.476 37.401 1.00 45.62 109 ASN A O 1
ATOM 821 N N . LEU A 1 110 ? -11.011 3.315 35.330 1.00 51.19 110 LEU A N 1
ATOM 822 C CA . LEU A 1 110 ? -10.806 4.715 35.748 1.00 51.19 110 LEU A CA 1
ATOM 823 C C . LEU A 1 110 ? -12.114 5.528 35.848 1.00 51.19 110 LEU A C 1
ATOM 825 O O . LEU A 1 110 ? -12.083 6.756 35.779 1.00 51.19 110 LEU A O 1
ATOM 829 N N . LYS A 1 111 ? -13.257 4.855 36.022 1.00 41.75 111 LYS A N 1
ATOM 830 C CA . LYS A 1 111 ? -14.546 5.479 36.357 1.00 41.75 111 LYS A CA 1
ATOM 831 C C . LYS A 1 111 ? -14.972 5.118 37.770 1.00 41.75 111 LYS A C 1
ATOM 833 O O . LYS A 1 111 ? -14.848 3.924 38.118 1.00 41.75 111 LYS A O 1
#

Foldseek 3Di:
DQQVQDDEAEDEADPVVCVVCVVVNDPRRHVYYDYPYHPRVVRVVVVVVVVVVVVVLLVVLLVQQLVCVLVVVHLVNSLVVCCVPVHDVSSVSSVCNVPVDVSPVVNVPPD

Radius of gyration: 19.44 Å; Cα contacts (8 Å, |Δi|>4): 124; chains: 1; bounding box: 35×24×58 Å

Organism: NCBI:txid420778

Mean predicted aligned error: 6.0 Å

Sequence (111 aa):
MAAAGKLIFAMAGPSPALAVVKPFVLDVMGRSIIDLGEDVRKSSLLKISGNILVISFMEVIAESQVFAEVTGIGCAQMEEFIGNMFGPVLESYSHRFVHASHCFPQYANLK

Nearest PDB structures (foldseek):
  4gbj-assembly2_C  TM=9.292E-01  e=7.891E-04  Dyadobacter fermentans DSM 18053
  4gbj-assembly3_A  TM=8.453E-01  e=3.731E-04  Dyadobacter fermentans DSM 18053
  1vpd-assembly1_A  TM=8.828E-01  e=1.156E-02  Salmonella enterica subsp. enterica serovar Typhimurium
  5je8-assembly2_C  TM=7.933E-01  e=2.028E-02  Bacillus cereus ATCC 14579
  8whg-assembly2_D  TM=7.029E-01  e=2.970E-01  Streptomyces viridochromogenes

pLDDT: mean 89.72, std 14.08, range [41.75, 98.12]

=== Feature glossary ===
Reading guide. The protein is described through the following features:

Foldseek 3Di. A 3Di character summarizes, for each residue, the relative orientation of the Cα frame of its nearest spatial neighbor. Because it encodes fold topology rather than chemistry, 3Di alignments detect remote structural similarity that sequence alignment misses.

Contact-map, Ramachandran, and PAE plots. Plot images: a contact map (which residues are close in 3D, as an N×N binary image), a Ramachandran scatter (backbone torsion angles, revealing secondary-structure composition at a glance), and — for AlphaFold structures — a PAE heatmap (pairwise prediction confidence).

Radius of gyration, Cα contacts, bounding box. Radius of gyration (Rg) is the root-mean-square distance of Cα atoms from their centroid — a single number for overall size and compactness. A globular domain of N residues has Rg ≈ 2.2·N^0.38 Å; an extended or disordered chain has a much larger Rg. The Cα contact count is the number of residue pairs whose Cα atoms are within 8 Å and are more than four positions apart in sequence — a standard proxy for tertiary packing density. The bounding box is the smallest axis-aligned box enclosing all Cα atoms.

Secondary structure (8-state, DSSP). Eight-state secondary structure (DSSP): H is the canonical α-helix, G the tighter 3₁₀-helix, I the wider π-helix; E/B are β-structure, T and S are turns and bends, and '-' is everything else. DSSP derives these from the pattern of main-chain N–H···O=C hydrogen bonds, not from the sequence.

B-factor. B-factor (Debye–Waller factor) reflects atomic displacement in the crystal lattice. It is an experimental observable (units Å²), not a prediction; low values mean the atom is pinned down, high values mean it moves or is heterogeneous across the crystal.

pLDDT. pLDDT is the predicted lDDT-Cα score: AlphaFold's confidence that the local environment of each residue (all inter-atomic distances within 15 Å) is correctly placed. It is a per-residue number between 0 and 100, with higher meaning more reliable.

Nearest PDB structures. Nearest PDB neighbors are the top structural matches found by Foldseek when searching this structure against the entire Protein Data Bank. Each hit reports a TM-score (0 to 1; >0.5 almost always implies the same fold) and an E-value. These are *structural* homologs — they may share no detectable sequence similarity.

Solvent-accessible surface area. Accessible surface area quantifies burial. A residue with SASA near zero is packed into the hydrophobic core; one with SASA >100 Å² sits on the surface. Computed here via the Shrake–Rupley numerical algorithm with a 1.4 Å probe.

Rendered structure images. Structure images are PyMOL renders from six orthogonal camera directions. Cartoon representation draws helices as coils and strands as arrows; sticks shows the backbone as bonds; surface shows the solvent-excluded envelope. Rainbow coloring maps sequence position to hue (blue→red, N→C); chain coloring assigns a distinct color per polypeptide.

Backbone torsions (φ/ψ). φ (phi) and ψ (psi) are the two rotatable backbone dihedrals per residue: φ is the C(i-1)–N–Cα–C torsion, ψ is the N–Cα–C–N(i+1) torsion, both in degrees on (−180°, 180°]. α-helical residues cluster near (−60°, −45°); β-strand residues near (−120°, +130°). A Ramachandran plot is simply a scatter of (φ, ψ) for every residue.

Predicted aligned error. Predicted Aligned Error (PAE) is an AlphaFold confidence matrix: entry (i, j) is the expected error in the position of residue j, in ångströms, when the prediction is superimposed on the true structure at residue i. Low PAE within a block of residues means that block is internally rigid and well-predicted; high PAE between two blocks means their relative placement is uncertain even if each block individually is confident.

mmCIF coordinates. Structure coordinates are given as an mmCIF _atom_site loop: one row per atom with element, residue name, chain id, sequence number, and x/y/z position in Å. Only the four main-chain atoms per residue are included here; side chains are omitted to keep the record compact.

InterPro / GO / CATH / organism. Database cross-references. InterPro integrates a dozen domain/family signature databases into unified entries with residue-range hits. GO terms attach function/process/location labels with evidence codes. CATH codes position the fold in a four-level structural taxonomy. Organism is the NCBI-taxonomy species name.

Secondary structure (3-state, P-SEA). SS3 is a coarse helix/strand/coil call (letters a/b/c) made by the P-SEA algorithm from inter-Cα distances and dihedrals. It is less detailed than DSSP but needs only Cα positions.

Sequence. Sequence gives the chain of amino acids in standard one-letter code (A=alanine, C=cysteine, …, Y=tyrosine), read N→C. It is the only feature that is directly encoded by the gene; all structural features are derived from the folded form of this sequence.